Protein AF-Q71J43-F1 (afdb_monomer_lite)

pLDDT: mean 84.78, std 11.07, range [50.16, 95.56]

Secondary structure (DSSP, 8-state):
---S-GGG--TT--TT------SS--SPEEEEEEETTTTEEEEEESS--GGG--S---

Sequence (58 aa):
GHHAGLMYYTIGQRQGLGLGSTKESTAPWFVVGKDLEKNQLIVEQGYDSPRLYADRLQ

Radius of gyration: 11.72 Å; chains: 1; bounding box: 26×24×28 Å

Foldseek 3Di:
DDDPFPVVADFQDQPDPPDQADPVGRATKGFLDADPVVRDTDIDGDDPPPSSDDPDDD

InterPro domains:
  IPR023382 tRNA-specific 2-thiouridylase MnmA-like, central domain superfamily [G3DSA:2.30.30.280] (1-51)
  IPR046884 tRNA-specific 2-thiouridylase MnmA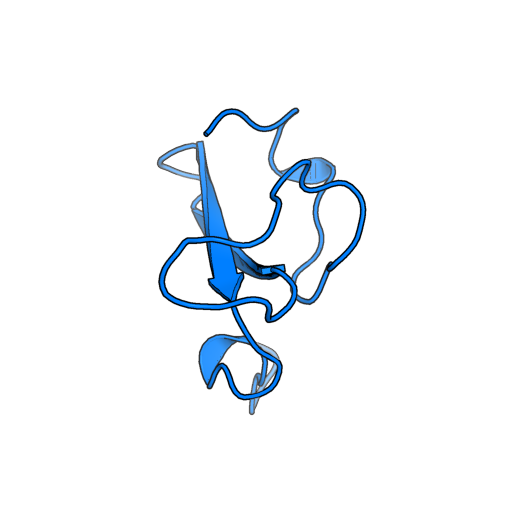-like, central domain [PF20259] (1-43)

Organism: Lactobacillus delbrueckii subsp. lactis (NCBI:txid29397)

Structure (mmCIF, N/CA/C/O backbone):
data_AF-Q71J43-F1
#
_entry.id   AF-Q71J43-F1
#
loop_
_atom_site.group_PDB
_atom_site.id
_atom_site.type_symbol
_atom_site.label_atom_id
_atom_site.label_alt_id
_atom_site.label_comp_id
_atom_site.label_asym_id
_atom_site.label_entity_id
_atom_site.label_seq_id
_atom_site.pdbx_PDB_ins_code
_atom_site.Cartn_x
_atom_site.Cartn_y
_atom_site.Cartn_z
_atom_site.occupancy
_atom_site.B_iso_or_equiv
_atom_site.aut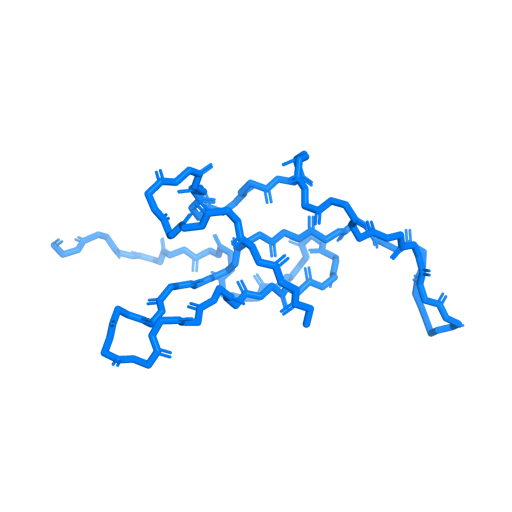h_seq_id
_atom_site.auth_comp_id
_atom_site.auth_asym_id
_atom_site.auth_atom_id
_atom_site.pdbx_PDB_model_num
ATOM 1 N N . GLY A 1 1 ? -0.156 10.787 -2.666 1.00 82.56 1 GLY A N 1
ATOM 2 C CA . GLY A 1 1 ? -1.165 10.506 -3.710 1.00 82.56 1 GLY A CA 1
ATOM 3 C C . GLY A 1 1 ? -2.537 10.385 -3.075 1.00 82.56 1 GLY A C 1
ATOM 4 O O . GLY A 1 1 ? -2.628 10.544 -1.866 1.00 82.56 1 GLY A O 1
ATOM 5 N N . HIS A 1 2 ? -3.576 10.103 -3.863 1.00 87.50 2 HIS A N 1
ATOM 6 C CA . HIS A 1 2 ? -4.932 9.830 -3.365 1.00 87.50 2 HIS A CA 1
ATOM 7 C C . HIS A 1 2 ? -5.261 8.345 -3.557 1.00 87.50 2 HIS A C 1
ATOM 9 O O . HIS A 1 2 ? -4.802 7.741 -4.525 1.00 87.50 2 HIS A O 1
ATOM 15 N N . HIS A 1 3 ? -6.045 7.766 -2.651 1.00 90.69 3 HIS A N 1
ATOM 16 C CA . HIS A 1 3 ? -6.518 6.382 -2.735 1.00 90.69 3 HIS A CA 1
ATOM 17 C C . HIS A 1 3 ? -8.041 6.339 -2.562 1.00 90.69 3 HIS A C 1
ATOM 19 O O . HIS A 1 3 ? -8.627 7.246 -1.975 1.00 90.69 3 HIS A O 1
ATOM 25 N N . ALA A 1 4 ? -8.692 5.276 -3.036 1.00 91.06 4 ALA A N 1
ATOM 26 C CA . ALA A 1 4 ? -10.158 5.159 -3.028 1.00 91.06 4 ALA A CA 1
ATOM 27 C C . ALA A 1 4 ? -10.764 4.763 -1.660 1.00 91.06 4 ALA A C 1
ATOM 29 O O . ALA A 1 4 ? -11.941 4.437 -1.576 1.00 91.06 4 ALA A O 1
ATOM 30 N N . GLY A 1 5 ? -9.966 4.770 -0.588 1.00 92.00 5 GLY A N 1
ATOM 31 C CA . GLY A 1 5 ? -10.306 4.216 0.733 1.00 92.00 5 GLY A CA 1
ATOM 32 C C . GLY A 1 5 ? -9.493 2.965 1.092 1.00 92.00 5 GLY A C 1
ATOM 33 O O . GLY A 1 5 ? -9.185 2.141 0.234 1.00 92.00 5 GLY A O 1
ATOM 34 N N . LEU A 1 6 ? -9.097 2.830 2.362 1.00 91.94 6 LEU A N 1
ATOM 35 C CA . LEU A 1 6 ? -8.145 1.797 2.808 1.00 91.94 6 LEU A CA 1
ATOM 36 C C . LEU A 1 6 ? -8.665 0.360 2.673 1.00 91.94 6 LEU A C 1
ATOM 38 O O . LEU A 1 6 ? -7.868 -0.575 2.585 1.00 91.94 6 LEU A O 1
ATOM 42 N N . MET A 1 7 ? -9.983 0.165 2.647 1.00 92.38 7 MET A N 1
ATOM 43 C CA . MET A 1 7 ? -10.609 -1.154 2.507 1.00 92.38 7 MET A CA 1
ATOM 44 C C . MET A 1 7 ? -10.334 -1.829 1.156 1.00 92.38 7 MET A C 1
ATOM 46 O O . MET A 1 7 ? -10.328 -3.051 1.090 1.00 92.38 7 MET A O 1
ATOM 50 N N . TYR A 1 8 ? -10.048 -1.057 0.104 1.00 93.19 8 TYR A N 1
ATOM 51 C CA . TYR A 1 8 ? -9.834 -1.573 -1.255 1.00 93.19 8 TYR A CA 1
ATOM 52 C C . TYR A 1 8 ? -8.415 -2.078 -1.516 1.00 93.19 8 TYR A C 1
ATOM 54 O O . TYR A 1 8 ? -8.093 -2.460 -2.639 1.00 93.19 8 TYR A O 1
ATOM 62 N N . TYR A 1 9 ? -7.560 -2.042 -0.496 1.00 93.25 9 TYR A N 1
ATOM 63 C CA . TYR A 1 9 ? -6.161 -2.419 -0.614 1.00 93.25 9 TYR A CA 1
ATOM 64 C C . TYR A 1 9 ? -5.845 -3.618 0.277 1.00 93.25 9 TYR A C 1
ATOM 66 O O . TYR A 1 9 ? -6.465 -3.796 1.321 1.00 93.25 9 TYR A O 1
ATOM 74 N N . THR A 1 10 ? -4.852 -4.422 -0.068 1.00 91.94 10 THR A N 1
ATOM 75 C CA . THR A 1 10 ? -4.343 -5.508 0.789 1.00 91.94 10 THR A CA 1
ATOM 76 C C . THR A 1 10 ? -2.834 -5.361 0.932 1.00 91.94 10 THR A C 1
ATOM 78 O O . THR A 1 10 ? -2.179 -4.926 -0.010 1.00 91.94 10 THR A O 1
ATOM 81 N N . ILE A 1 11 ? -2.267 -5.678 2.100 1.00 90.19 11 ILE A N 1
ATOM 82 C CA . ILE A 1 11 ? -0.803 -5.698 2.260 1.00 90.19 11 ILE A CA 1
ATOM 83 C C . ILE A 1 11 ? -0.211 -6.673 1.228 1.00 90.19 11 ILE A C 1
ATOM 85 O O . ILE A 1 11 ? -0.758 -7.753 1.016 1.00 90.19 11 ILE A O 1
ATOM 89 N N . GLY A 1 12 ? 0.850 -6.262 0.535 1.00 89.31 12 GLY A N 1
ATOM 90 C CA . GLY A 1 12 ? 1.447 -6.983 -0.593 1.00 89.31 12 GLY A CA 1
ATOM 91 C C . GLY A 1 12 ? 0.801 -6.711 -1.958 1.00 89.31 12 GLY A C 1
ATOM 92 O O . GLY A 1 12 ? 1.280 -7.211 -2.974 1.00 89.31 12 GLY A O 1
ATOM 93 N N . GLN A 1 13 ? -0.264 -5.907 -2.038 1.00 91.81 13 GLN A N 1
ATOM 94 C CA . GLN A 1 13 ? -0.906 -5.592 -3.315 1.00 91.81 13 GLN A CA 1
ATOM 95 C C . GLN A 1 13 ? 0.003 -4.751 -4.215 1.00 91.81 13 GLN A C 1
ATOM 97 O O . GLN A 1 13 ? 0.444 -3.672 -3.828 1.00 91.81 13 GLN A O 1
ATOM 102 N N . ARG A 1 14 ? 0.194 -5.220 -5.452 1.00 90.00 14 ARG A N 1
ATOM 103 C CA . ARG A 1 14 ? 0.941 -4.525 -6.514 1.00 90.00 14 ARG A CA 1
ATOM 104 C C . ARG A 1 14 ? 0.051 -3.736 -7.476 1.00 90.00 14 ARG A C 1
ATOM 106 O O . ARG A 1 14 ? 0.400 -2.653 -7.935 1.00 90.00 14 ARG A O 1
ATOM 113 N N . GLN A 1 15 ? -1.070 -4.331 -7.873 1.00 86.56 15 GLN A N 1
ATOM 114 C CA . GLN A 1 15 ? -1.933 -3.789 -8.924 1.00 86.56 15 GLN A CA 1
ATOM 115 C C . GLN A 1 15 ? -2.934 -2.772 -8.366 1.00 86.56 15 GLN A C 1
ATOM 117 O O . GLN A 1 15 ? -3.250 -2.784 -7.180 1.00 86.56 15 GLN A O 1
ATOM 122 N N . GLY A 1 16 ? -3.445 -1.883 -9.221 1.00 85.00 16 GLY A N 1
ATOM 123 C CA . GLY A 1 16 ? -4.502 -0.936 -8.838 1.00 85.00 16 GLY A CA 1
ATOM 124 C C . GLY A 1 16 ? -4.048 0.238 -7.958 1.00 85.00 16 GLY A C 1
ATOM 125 O O . GLY A 1 16 ? -4.889 0.924 -7.388 1.00 85.00 16 GLY A O 1
ATOM 126 N N . LEU A 1 17 ? -2.737 0.490 -7.849 1.00 88.38 17 LEU A N 1
ATOM 127 C CA . 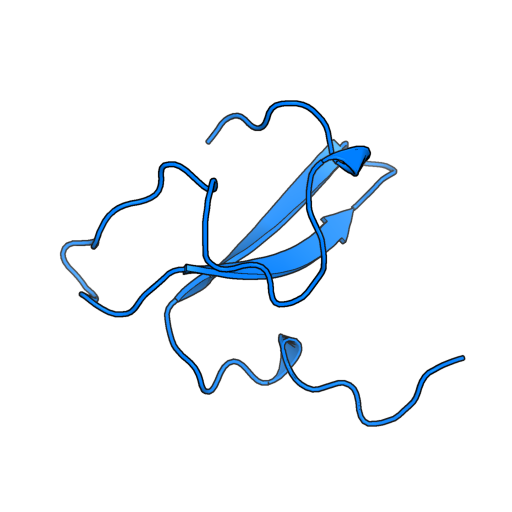LEU A 1 17 ? -2.193 1.646 -7.119 1.00 88.38 17 LEU A CA 1
ATOM 128 C C . LEU A 1 17 ? -2.171 2.933 -7.954 1.00 88.38 17 LEU A C 1
ATOM 130 O O . LEU A 1 17 ? -2.103 4.021 -7.394 1.00 88.38 17 LEU A O 1
ATOM 134 N N . GLY A 1 18 ? -2.197 2.820 -9.287 1.00 86.81 18 GLY A N 1
ATOM 135 C CA . GLY A 1 18 ? -2.062 3.973 -10.187 1.00 86.81 18 GLY A CA 1
ATOM 136 C C . GLY A 1 18 ? -0.694 4.665 -10.107 1.00 86.81 18 GLY A C 1
ATOM 137 O O . GLY A 1 18 ? -0.549 5.787 -10.583 1.00 86.81 18 GLY A O 1
ATOM 138 N N . LEU A 1 19 ? 0.302 4.014 -9.499 1.00 86.25 19 LEU A N 1
ATOM 139 C CA . LEU A 1 19 ? 1.660 4.525 -9.340 1.00 86.25 19 LEU A CA 1
ATOM 140 C C . LEU A 1 19 ? 2.578 3.917 -10.401 1.00 86.25 19 LEU A C 1
ATOM 142 O O . LEU A 1 19 ? 2.658 2.695 -10.542 1.00 86.25 19 LEU A O 1
ATOM 146 N N . GLY A 1 20 ? 3.257 4.785 -11.147 1.00 85.12 20 GLY A N 1
ATOM 147 C CA . GLY A 1 20 ? 4.266 4.410 -12.132 1.00 85.12 20 GLY A CA 1
ATOM 148 C C . GLY A 1 20 ? 5.682 4.402 -11.557 1.00 85.12 20 GLY A C 1
ATOM 149 O O . GLY A 1 20 ? 5.906 4.667 -10.375 1.00 85.12 20 GLY A O 1
ATOM 150 N N . SER A 1 21 ? 6.645 4.111 -12.424 1.00 84.94 21 SER A N 1
ATOM 151 C CA . SER A 1 21 ? 8.075 4.234 -12.135 1.00 84.94 21 SER A CA 1
ATOM 152 C C . SER A 1 21 ? 8.454 5.674 -11.769 1.00 84.94 21 SER A C 1
ATOM 154 O O . SER A 1 21 ? 7.875 6.628 -12.295 1.00 84.94 21 SER A O 1
ATOM 156 N N . THR A 1 22 ? 9.446 5.837 -10.899 1.00 84.75 22 THR A N 1
ATOM 157 C CA . THR A 1 22 ? 10.040 7.138 -10.560 1.00 84.75 22 THR A CA 1
ATOM 158 C C . THR A 1 22 ? 11.354 7.326 -11.318 1.00 84.75 22 THR A C 1
ATOM 160 O O . THR A 1 22 ? 11.816 6.422 -12.016 1.00 84.75 22 THR A O 1
ATOM 163 N N . LYS A 1 23 ? 11.980 8.504 -11.191 1.00 84.06 23 LYS A N 1
ATOM 164 C CA . LYS A 1 23 ? 13.338 8.716 -11.718 1.00 84.06 23 LYS A CA 1
ATOM 165 C C . LYS A 1 23 ? 14.380 7.859 -10.989 1.00 84.06 23 LYS A C 1
ATOM 167 O O . LYS A 1 23 ? 15.393 7.535 -11.596 1.00 84.06 23 LYS A O 1
ATOM 172 N N . GLU A 1 24 ? 14.140 7.503 -9.724 1.00 83.44 24 GLU A N 1
ATOM 173 C CA . GLU A 1 24 ? 15.073 6.691 -8.934 1.00 83.44 24 GLU A CA 1
ATOM 174 C C . GL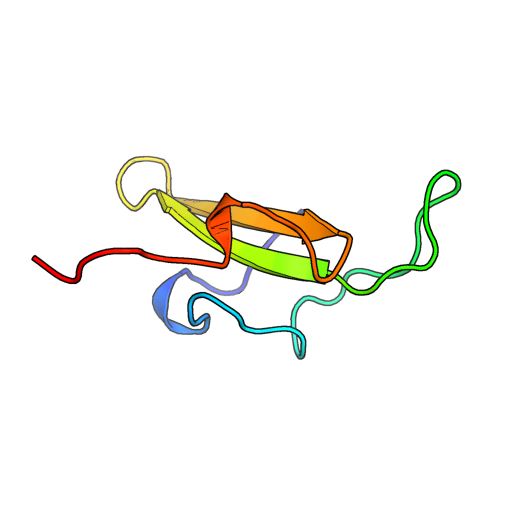U A 1 24 ? 14.890 5.182 -9.132 1.00 83.44 24 GLU A C 1
ATOM 176 O O . GLU A 1 24 ? 15.857 4.437 -8.991 1.00 83.44 24 GLU A O 1
ATOM 181 N N . SER A 1 25 ? 13.679 4.706 -9.451 1.00 84.62 25 SER A N 1
ATOM 182 C CA . SER A 1 25 ? 13.424 3.269 -9.582 1.00 84.62 25 SER A CA 1
ATOM 183 C C . SER A 1 25 ? 12.278 2.927 -10.534 1.00 84.62 25 SER A C 1
ATOM 185 O O . SER A 1 25 ? 11.182 3.497 -10.491 1.00 84.62 25 SER A O 1
ATOM 187 N N . THR A 1 26 ? 12.522 1.910 -11.364 1.00 88.44 26 THR A N 1
ATOM 188 C CA . THR A 1 26 ? 11.521 1.267 -12.228 1.00 88.44 26 THR A CA 1
ATOM 189 C C . THR A 1 26 ? 10.812 0.098 -11.551 1.00 88.44 26 THR A C 1
ATOM 191 O O . THR A 1 26 ? 9.909 -0.496 -12.145 1.00 88.44 26 THR A O 1
ATOM 194 N N . ALA A 1 27 ? 11.192 -0.231 -10.315 1.00 89.38 27 ALA A N 1
ATOM 195 C CA . ALA A 1 27 ? 10.602 -1.333 -9.579 1.00 89.38 27 ALA A CA 1
ATOM 196 C C . ALA A 1 27 ? 9.110 -1.077 -9.285 1.00 89.38 27 ALA A C 1
ATOM 198 O O . ALA A 1 27 ? 8.688 0.075 -9.110 1.00 89.38 27 ALA A O 1
ATOM 199 N N . PRO A 1 28 ? 8.290 -2.142 -9.235 1.00 89.62 28 PRO A N 1
ATOM 200 C CA . PRO A 1 28 ? 6.872 -2.005 -8.949 1.00 89.62 28 PRO A CA 1
ATOM 201 C C . PRO A 1 28 ? 6.634 -1.542 -7.512 1.00 89.62 28 PRO A C 1
ATOM 203 O O . PRO A 1 28 ? 7.435 -1.811 -6.618 1.00 89.62 28 PRO A O 1
ATOM 206 N N . TRP A 1 29 ? 5.501 -0.875 -7.313 1.00 91.56 29 TRP A N 1
ATOM 207 C CA . TRP A 1 29 ? 5.011 -0.467 -6.002 1.00 91.56 29 TRP A CA 1
ATOM 208 C C . TRP A 1 29 ? 4.201 -1.577 -5.346 1.00 91.56 29 TRP A C 1
ATOM 210 O O . TRP A 1 29 ? 3.448 -2.278 -6.027 1.00 91.56 29 TRP A O 1
ATOM 220 N N . PHE A 1 30 ? 4.301 -1.667 -4.025 1.00 92.75 30 PHE A N 1
ATOM 221 C CA . PHE A 1 30 ? 3.500 -2.561 -3.201 1.00 92.75 30 PHE A CA 1
ATOM 222 C C . PHE A 1 30 ? 2.924 -1.828 -1.999 1.00 92.75 30 PHE A C 1
ATOM 224 O O . PHE A 1 30 ? 3.552 -0.920 -1.459 1.00 92.75 30 PHE A O 1
ATOM 231 N N . VAL A 1 31 ? 1.749 -2.255 -1.544 1.00 93.00 31 VAL A N 1
ATOM 232 C CA . VAL A 1 31 ? 1.196 -1.829 -0.254 1.00 93.00 31 VAL A CA 1
ATOM 233 C C . VAL A 1 31 ? 1.952 -2.524 0.871 1.00 93.00 31 VAL A C 1
ATOM 235 O O . VAL A 1 31 ? 1.936 -3.747 0.955 1.00 93.00 31 VAL A O 1
ATOM 238 N N . VAL A 1 32 ? 2.557 -1.750 1.766 1.00 92.44 32 VAL A N 1
ATOM 239 C CA . VAL A 1 32 ? 3.308 -2.273 2.923 1.00 92.44 32 VAL A CA 1
ATOM 240 C C . VAL A 1 32 ? 2.649 -1.947 4.259 1.00 92.44 32 VAL A C 1
ATOM 242 O O . VAL A 1 32 ? 3.044 -2.471 5.294 1.00 92.44 32 VAL A O 1
ATOM 245 N N . GLY A 1 33 ? 1.634 -1.082 4.265 1.00 91.62 33 GLY A N 1
ATOM 246 C CA . GLY A 1 33 ? 0.949 -0.711 5.496 1.00 91.62 33 GLY A CA 1
ATOM 247 C C . GLY A 1 33 ? -0.318 0.098 5.269 1.00 91.62 33 GLY A C 1
ATOM 248 O O . GLY A 1 33 ? -0.551 0.658 4.195 1.00 91.62 33 GLY A O 1
ATOM 249 N N . LYS A 1 34 ? -1.135 0.166 6.319 1.00 93.62 34 LYS A N 1
ATOM 250 C CA . LYS A 1 34 ? -2.317 1.024 6.404 1.00 93.62 34 LYS A CA 1
ATOM 251 C C . LYS A 1 34 ? -2.343 1.683 7.776 1.00 93.62 34 LYS A C 1
ATOM 253 O O . LYS A 1 34 ? -2.249 0.984 8.781 1.00 93.62 34 LYS A O 1
ATOM 258 N N . ASP A 1 35 ? -2.503 2.997 7.803 1.00 94.00 35 ASP A N 1
ATOM 259 C CA . ASP A 1 35 ? -2.739 3.768 9.022 1.00 94.00 35 ASP A CA 1
ATOM 260 C C . ASP A 1 35 ? -4.195 4.245 8.996 1.00 94.00 35 ASP A C 1
ATOM 262 O O . ASP A 1 35 ? -4.566 5.121 8.212 1.00 94.00 35 ASP A O 1
ATOM 266 N N . LEU A 1 36 ? -5.036 3.598 9.804 1.00 92.88 36 LEU A N 1
ATOM 267 C CA . LEU A 1 36 ? -6.473 3.875 9.882 1.00 92.88 36 LEU A CA 1
ATOM 268 C C . LEU A 1 36 ? -6.762 5.209 10.574 1.00 92.88 36 LEU A C 1
ATOM 270 O O . LEU A 1 36 ? -7.699 5.896 10.180 1.00 92.88 36 LEU A O 1
ATOM 274 N N . GLU A 1 37 ? -5.950 5.588 11.562 1.00 94.44 37 GLU A N 1
ATOM 275 C CA . GLU A 1 37 ? -6.136 6.828 12.321 1.00 94.44 37 GLU A CA 1
ATOM 276 C C . GLU A 1 37 ? -5.863 8.049 11.446 1.00 94.44 37 GLU A C 1
ATOM 278 O O . GLU A 1 37 ? -6.592 9.040 11.495 1.00 94.44 37 GLU A O 1
ATOM 283 N N . LYS A 1 38 ? -4.835 7.960 10.597 1.00 95.00 38 LYS A N 1
ATOM 284 C CA . LYS A 1 38 ? -4.453 9.040 9.678 1.00 95.00 38 LYS A CA 1
ATOM 285 C C . LYS A 1 38 ? -5.066 8.901 8.290 1.00 95.00 38 LYS A C 1
ATOM 287 O O . LYS A 1 38 ? -4.855 9.778 7.455 1.00 95.00 38 LYS A O 1
ATOM 292 N N . ASN A 1 39 ? -5.793 7.811 8.038 1.00 93.94 39 ASN A N 1
ATOM 293 C CA . ASN A 1 39 ? -6.312 7.436 6.725 1.00 93.94 39 ASN A CA 1
ATOM 294 C C . ASN A 1 39 ? -5.212 7.464 5.641 1.00 93.94 39 ASN A C 1
ATOM 296 O O . ASN A 1 39 ? -5.339 8.143 4.623 1.00 93.94 39 ASN A O 1
ATOM 300 N N . GLN A 1 40 ? -4.099 6.763 5.891 1.00 95.56 40 GLN A N 1
ATOM 301 C CA . GLN A 1 40 ? -2.947 6.704 4.985 1.00 95.56 40 GLN A CA 1
ATOM 302 C C . GLN A 1 40 ? -2.694 5.285 4.478 1.00 95.56 40 GLN A C 1
ATOM 304 O O . GLN A 1 40 ? -2.665 4.318 5.241 1.00 95.56 40 GLN A O 1
ATOM 309 N N . LEU A 1 41 ? -2.454 5.175 3.172 1.00 93.75 41 LEU A N 1
ATOM 310 C CA . LEU A 1 41 ? -1.964 3.961 2.528 1.00 93.75 41 LEU A CA 1
ATOM 311 C C . LEU A 1 41 ? -0.448 4.079 2.344 1.00 93.75 41 LEU A C 1
ATOM 313 O O . LEU A 1 41 ? 0.020 4.989 1.657 1.00 93.75 41 LEU A O 1
ATOM 317 N N . ILE A 1 42 ? 0.308 3.165 2.947 1.00 92.50 42 ILE A N 1
ATOM 318 C CA . ILE A 1 42 ? 1.772 3.170 2.899 1.00 92.50 42 ILE A CA 1
ATOM 319 C C . ILE A 1 42 ? 2.219 2.209 1.800 1.00 92.50 42 ILE A C 1
ATOM 321 O O . ILE A 1 42 ? 1.802 1.046 1.774 1.00 92.50 42 ILE A O 1
ATOM 325 N N . VAL A 1 43 ? 3.066 2.698 0.896 1.00 92.44 43 VAL A N 1
ATOM 326 C CA . VAL A 1 43 ? 3.567 1.951 -0.260 1.00 92.44 43 VAL A CA 1
ATOM 327 C C . VAL A 1 43 ? 5.081 2.088 -0.390 1.00 92.44 43 VAL A C 1
ATOM 329 O O . VAL A 1 43 ? 5.630 3.145 -0.086 1.00 92.44 43 VAL A O 1
ATOM 332 N N . GLU A 1 44 ? 5.746 1.045 -0.876 1.00 90.62 44 GLU A N 1
ATOM 333 C CA . GLU A 1 44 ? 7.189 1.042 -1.162 1.00 90.62 44 GLU A CA 1
ATOM 334 C C . GLU A 1 44 ? 7.473 0.415 -2.536 1.00 90.62 44 GLU A C 1
ATOM 336 O O . GLU A 1 44 ? 6.671 -0.373 -3.044 1.00 90.62 44 GLU A O 1
ATOM 341 N N . GLN A 1 45 ? 8.595 0.797 -3.160 1.00 90.00 45 GLN A N 1
ATOM 342 C CA . GLN A 1 45 ? 9.059 0.218 -4.425 1.00 90.00 45 GLN A CA 1
ATOM 343 C C . GLN A 1 45 ? 10.016 -0.948 -4.186 1.00 90.00 45 GLN A C 1
ATOM 345 O O . GLN A 1 45 ? 10.926 -0.849 -3.367 1.00 90.00 45 GLN A O 1
ATOM 350 N N . GLY A 1 46 ? 9.874 -2.002 -4.990 1.00 84.81 46 GLY A N 1
ATOM 351 C CA . GLY A 1 46 ? 10.759 -3.166 -4.954 1.00 84.81 46 GLY A CA 1
ATOM 352 C C . GLY A 1 46 ? 10.191 -4.349 -4.175 1.00 84.81 46 GLY A C 1
ATOM 353 O O . GLY A 1 46 ? 9.258 -4.221 -3.389 1.00 84.81 46 GLY A O 1
ATOM 354 N N . TYR A 1 47 ? 10.751 -5.526 -4.450 1.00 73.38 47 TYR A N 1
ATOM 355 C CA . TYR A 1 47 ? 10.312 -6.805 -3.881 1.00 73.38 47 TYR A CA 1
ATOM 356 C C . TYR A 1 47 ? 10.951 -7.107 -2.518 1.00 73.38 47 TYR A C 1
ATOM 358 O O . TYR A 1 47 ? 10.465 -7.961 -1.781 1.00 73.38 47 TYR A O 1
ATOM 366 N N . ASP A 1 48 ? 12.021 -6.388 -2.178 1.00 68.31 48 ASP A N 1
ATOM 367 C CA . ASP A 1 48 ? 12.854 -6.656 -1.004 1.00 68.31 48 ASP A CA 1
ATOM 368 C C . ASP A 1 48 ? 12.521 -5.749 0.182 1.00 68.31 48 ASP A C 1
ATOM 370 O O . ASP A 1 48 ? 13.302 -5.658 1.126 1.00 68.31 48 ASP A O 1
ATOM 374 N N . SER A 1 49 ? 11.378 -5.053 0.152 1.00 67.31 49 SER A N 1
ATOM 375 C CA . SER A 1 49 ? 10.956 -4.260 1.304 1.00 67.31 49 SER A CA 1
ATOM 376 C C . SER A 1 49 ? 10.816 -5.180 2.522 1.00 67.31 49 SER A C 1
ATOM 378 O O . SER A 1 49 ? 9.965 -6.075 2.508 1.00 67.31 49 SER A O 1
ATOM 380 N N . PRO A 1 50 ? 11.570 -4.947 3.612 1.00 69.88 50 PRO A N 1
ATOM 381 C CA . PRO A 1 50 ? 11.429 -5.725 4.839 1.00 69.88 50 PRO A CA 1
ATOM 382 C C . PRO A 1 50 ? 10.011 -5.6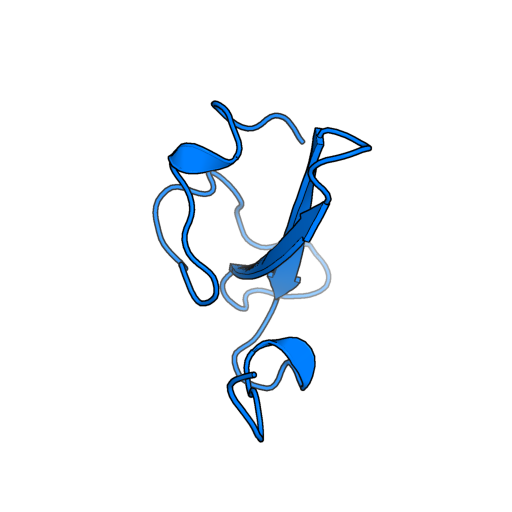48 5.414 1.00 69.88 50 PRO A C 1
ATOM 384 O O . PRO A 1 50 ? 9.595 -6.540 6.137 1.00 69.88 50 PRO A O 1
ATOM 387 N N . ARG A 1 51 ? 9.249 -4.598 5.074 1.00 69.00 51 ARG A N 1
ATOM 388 C CA . ARG A 1 51 ? 7.865 -4.400 5.523 1.00 69.00 51 ARG A CA 1
ATOM 389 C C . ARG A 1 51 ? 6.844 -5.244 4.757 1.00 69.00 51 ARG A C 1
ATOM 391 O O . ARG A 1 51 ? 5.697 -5.316 5.188 1.00 69.00 51 ARG A O 1
ATOM 398 N N . LEU A 1 52 ? 7.223 -5.856 3.631 1.00 64.94 52 LEU A N 1
ATOM 399 C CA . LEU A 1 52 ? 6.373 -6.823 2.923 1.00 64.94 52 LEU A CA 1
ATOM 400 C C . LEU A 1 52 ? 6.365 -8.194 3.596 1.00 64.94 52 LEU A C 1
ATOM 402 O O . LEU A 1 52 ? 5.415 -8.956 3.414 1.00 64.94 52 LEU A O 1
ATOM 406 N N . TYR A 1 53 ? 7.405 -8.501 4.366 1.00 64.62 53 TYR A N 1
ATOM 407 C CA . TYR A 1 53 ? 7.549 -9.765 5.065 1.00 64.62 53 TYR A CA 1
ATOM 408 C C . TYR A 1 53 ? 7.112 -9.574 6.517 1.00 64.62 53 TYR A C 1
ATOM 410 O O . TYR A 1 53 ? 7.562 -8.662 7.205 1.00 64.62 53 TYR A O 1
ATOM 418 N N . ALA A 1 54 ? 6.186 -10.413 6.975 1.00 64.50 54 ALA A N 1
ATOM 419 C CA . ALA A 1 54 ? 5.770 -10.448 8.367 1.00 64.50 54 ALA A CA 1
ATOM 420 C C . ALA A 1 54 ? 6.212 -11.779 8.971 1.00 64.50 54 ALA A C 1
ATOM 422 O O . ALA A 1 54 ? 5.761 -12.841 8.544 1.00 64.50 54 ALA A O 1
ATOM 423 N N . ASP A 1 55 ? 7.061 -11.717 9.992 1.00 69.75 55 ASP A N 1
ATOM 424 C CA . ASP A 1 55 ? 7.603 -12.912 10.652 1.00 69.75 55 ASP A CA 1
ATOM 425 C C . ASP A 1 55 ? 6.584 -13.557 11.612 1.00 69.75 55 ASP A C 1
ATOM 427 O O . ASP A 1 55 ? 6.809 -14.637 12.163 1.00 69.75 55 ASP A O 1
ATOM 431 N N . ARG A 1 56 ? 5.459 -12.871 11.861 1.00 58.75 56 ARG A N 1
ATOM 432 C CA . ARG A 1 56 ? 4.390 -13.300 12.763 1.00 58.75 56 ARG A CA 1
ATOM 433 C C . ARG A 1 56 ? 3.074 -12.602 12.411 1.00 58.75 56 ARG A C 1
ATOM 435 O O . ARG A 1 56 ? 3.049 -11.384 12.264 1.00 58.75 56 ARG A O 1
ATOM 442 N N . LEU A 1 57 ? 1.979 -13.362 12.352 1.00 56.47 57 LEU A N 1
ATOM 443 C CA . LEU A 1 57 ? 0.627 -12.821 12.533 1.00 56.47 57 LEU A CA 1
ATOM 444 C C . LEU A 1 57 ? 0.285 -12.872 14.029 1.00 56.47 57 LEU A C 1
ATOM 446 O O . LEU A 1 57 ? 0.496 -13.910 14.660 1.00 56.47 5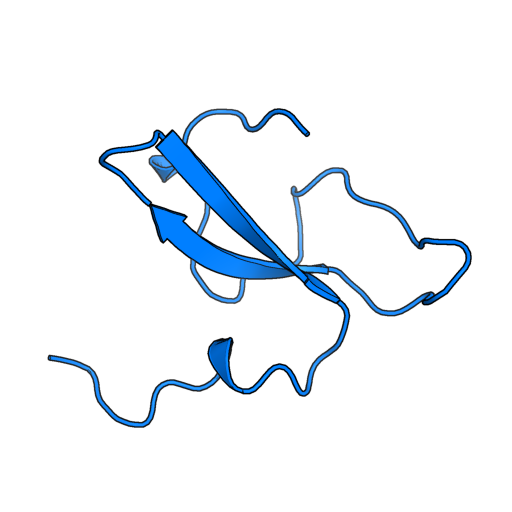7 LEU A O 1
ATOM 450 N N . GLN A 1 58 ? -0.191 -11.759 14.589 1.00 50.16 58 GLN A N 1
ATOM 451 C CA . GLN A 1 58 ? -0.808 -11.712 15.921 1.00 50.16 58 GLN A CA 1
ATOM 452 C C . GLN A 1 58 ? -2.326 -11.772 15.807 1.00 50.16 58 GLN A C 1
ATOM 454 O O . GLN A 1 58 ? -2.854 -11.220 14.814 1.00 50.16 58 GLN A O 1
#